Protein AF-A0A1H4EKT5-F1 (afdb_monomer_lite)

Radius of gyration: 15.59 Å; chains: 1; bounding box: 36×26×42 Å

Foldseek 3Di:
DDDLVVVLVVQVVCCVPPDVPDAAEDEDEQLLPDPDPPASVVVVVVLVSQVVSCVVVPRDHQAYEYCAAEEADPPPVVNVSSVVSNVVSVVSRVVSVHDYHHDNDDYD

Sequence (108 aa):
MGDLDYVRTAVALACLYGPEDIKLFINDYNLEYDWDASGNKKLENLIKWIERWEADDVTKIDGIGTQMHISCYADPDQQNKRKELIKKSFELMAATGKQVRISELDIT

Secondary structure (DSSP, 8-state):
---HHHHHHHHHHHHHHS-TT---EEEES-TT---STT--HHHHHHHHHHHHHHTTSS----EEEE--EE---SSHHHHHHHHHHHHHHHH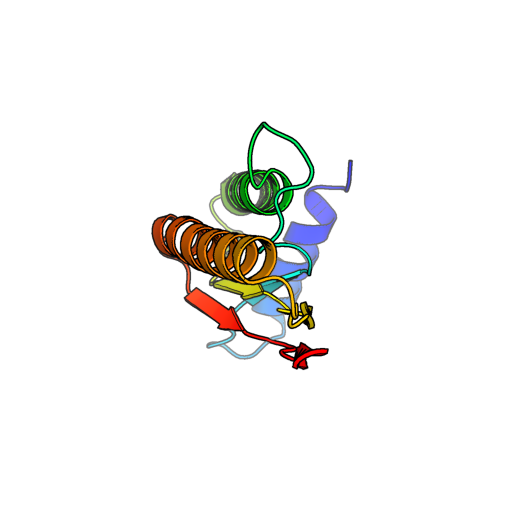HHHHTTSEEEE-S-EE-

Structure (mmCIF, N/CA/C/O backbone):
data_AF-A0A1H4EKT5-F1
#
_entry.id   AF-A0A1H4EKT5-F1
#
loop_
_atom_site.group_PDB
_atom_site.id
_atom_site.type_symbol
_atom_site.label_atom_id
_atom_site.label_alt_id
_atom_site.label_comp_id
_atom_site.label_asym_id
_atom_site.label_entity_id
_atom_site.label_seq_id
_atom_site.pdbx_PDB_ins_code
_atom_site.Cartn_x
_atom_site.Cartn_y
_atom_site.Cartn_z
_atom_site.occupancy
_atom_site.B_iso_or_equiv
_atom_site.auth_seq_id
_atom_site.auth_comp_id
_atom_site.auth_asym_id
_atom_site.auth_atom_id
_atom_site.pdbx_PDB_model_num
ATOM 1 N N . MET A 1 1 ? -15.064 9.868 -6.429 1.00 47.59 1 MET A N 1
ATOM 2 C CA . MET A 1 1 ? -14.251 9.643 -5.214 1.00 47.59 1 MET A CA 1
ATOM 3 C C . MET A 1 1 ? -15.035 8.695 -4.332 1.00 47.59 1 MET A C 1
ATOM 5 O O . MET A 1 1 ? -16.228 8.925 -4.182 1.00 47.59 1 MET A O 1
ATOM 9 N N . GLY A 1 2 ? -14.407 7.604 -3.886 1.00 57.91 2 GLY A N 1
ATOM 10 C CA . GLY A 1 2 ? -15.045 6.593 -3.042 1.00 57.91 2 GLY A CA 1
ATOM 11 C C . GLY A 1 2 ? -15.405 7.157 -1.673 1.00 57.91 2 GLY A C 1
ATOM 12 O O . GLY A 1 2 ? -14.762 8.094 -1.199 1.00 57.91 2 GLY A O 1
ATOM 13 N N . ASP A 1 3 ? -16.458 6.609 -1.087 1.00 74.62 3 ASP A N 1
ATOM 14 C CA . ASP A 1 3 ? -16.931 6.979 0.237 1.00 74.62 3 ASP A CA 1
ATOM 15 C C . ASP A 1 3 ? -15.857 6.656 1.291 1.00 74.62 3 ASP A C 1
ATOM 17 O O . ASP A 1 3 ? -15.382 5.519 1.368 1.00 74.62 3 ASP A O 1
ATOM 21 N N . LEU A 1 4 ? -15.446 7.661 2.075 1.00 75.44 4 LEU A N 1
ATOM 22 C CA . LEU A 1 4 ? -14.500 7.477 3.184 1.00 75.44 4 LEU A CA 1
ATOM 23 C C . LEU A 1 4 ? -15.018 6.435 4.170 1.00 75.44 4 LEU A C 1
ATOM 25 O O . LEU A 1 4 ? -14.235 5.647 4.706 1.00 75.44 4 LEU A O 1
ATOM 29 N N . ASP A 1 5 ? -16.333 6.421 4.362 1.00 84.69 5 ASP A N 1
ATOM 30 C CA . ASP A 1 5 ? -16.981 5.575 5.344 1.00 84.69 5 ASP A CA 1
ATOM 31 C C . ASP A 1 5 ? -16.931 4.113 4.919 1.00 84.69 5 ASP A C 1
ATOM 33 O O . ASP A 1 5 ? -16.854 3.241 5.778 1.00 84.69 5 ASP A O 1
ATOM 37 N N . TYR A 1 6 ? -16.871 3.815 3.618 1.00 91.69 6 TYR A N 1
ATOM 38 C CA . TYR A 1 6 ? -16.810 2.432 3.152 1.00 91.69 6 TYR A CA 1
ATOM 39 C C . TYR A 1 6 ? -15.523 1.727 3.599 1.00 91.69 6 TYR A C 1
ATOM 41 O O . TYR A 1 6 ? -15.577 0.639 4.171 1.00 91.69 6 TYR A O 1
ATOM 49 N N . VAL A 1 7 ? -14.359 2.352 3.384 1.00 93.00 7 VAL A N 1
ATOM 50 C CA . VAL A 1 7 ? -13.069 1.748 3.765 1.00 93.00 7 VAL A CA 1
ATOM 51 C C . VAL A 1 7 ? -12.942 1.663 5.281 1.00 93.00 7 VAL A C 1
ATOM 53 O O . VAL A 1 7 ? -12.570 0.614 5.803 1.00 93.00 7 VAL A O 1
ATOM 56 N N . ARG A 1 8 ? -13.328 2.722 5.997 1.00 95.12 8 ARG A N 1
ATOM 57 C CA . ARG A 1 8 ? -13.335 2.723 7.466 1.00 95.12 8 ARG A CA 1
ATOM 58 C C . ARG A 1 8 ? -14.266 1.657 8.034 1.00 95.12 8 ARG A C 1
ATOM 60 O O . ARG A 1 8 ? -13.878 0.935 8.945 1.00 95.12 8 ARG A O 1
ATOM 67 N N . THR A 1 9 ? -15.451 1.486 7.449 1.00 95.25 9 THR A N 1
ATOM 68 C CA . THR A 1 9 ? -16.398 0.428 7.829 1.00 95.25 9 THR A CA 1
ATOM 69 C C . THR A 1 9 ? -15.792 -0.954 7.609 1.00 95.25 9 THR A C 1
ATOM 71 O O . THR A 1 9 ? -15.898 -1.807 8.486 1.00 95.25 9 THR A O 1
ATOM 74 N N . ALA A 1 10 ? -15.112 -1.185 6.483 1.00 95.44 10 ALA A N 1
ATOM 75 C CA . ALA A 1 10 ? -14.446 -2.459 6.226 1.00 95.44 10 ALA A CA 1
ATOM 76 C C . ALA A 1 10 ? -13.356 -2.764 7.270 1.00 95.44 10 ALA A C 1
ATOM 78 O O . ALA A 1 10 ? -13.322 -3.873 7.801 1.00 95.44 10 ALA A O 1
ATOM 79 N N . VAL A 1 11 ? -12.516 -1.779 7.612 1.00 95.75 11 VAL A N 1
ATOM 80 C CA . VAL A 1 11 ? -11.493 -1.917 8.667 1.00 95.75 11 VAL A CA 1
ATOM 81 C C . VAL A 1 11 ? -12.156 -2.191 10.020 1.00 95.75 11 VAL A C 1
ATOM 83 O O . VAL A 1 11 ? -11.795 -3.153 10.692 1.00 95.75 11 VAL A O 1
ATOM 86 N N . ALA A 1 12 ? -13.162 -1.401 10.402 1.00 94.44 12 ALA A N 1
ATOM 87 C CA . ALA A 1 12 ? -13.852 -1.546 11.681 1.00 94.44 12 ALA A CA 1
ATOM 88 C C . ALA A 1 12 ? -14.503 -2.929 11.836 1.00 94.44 12 ALA A C 1
ATOM 90 O O . ALA A 1 12 ? -14.366 -3.566 12.879 1.00 94.44 12 ALA A O 1
ATOM 91 N N . LEU A 1 13 ? -15.171 -3.426 10.790 1.00 96.12 13 LEU A N 1
ATOM 92 C CA . LEU A 1 13 ? -15.783 -4.755 10.801 1.00 96.12 13 LEU A CA 1
ATOM 93 C C . LEU A 1 13 ? -14.730 -5.869 10.852 1.00 96.12 13 LEU A C 1
ATOM 95 O O . LEU A 1 13 ? -14.933 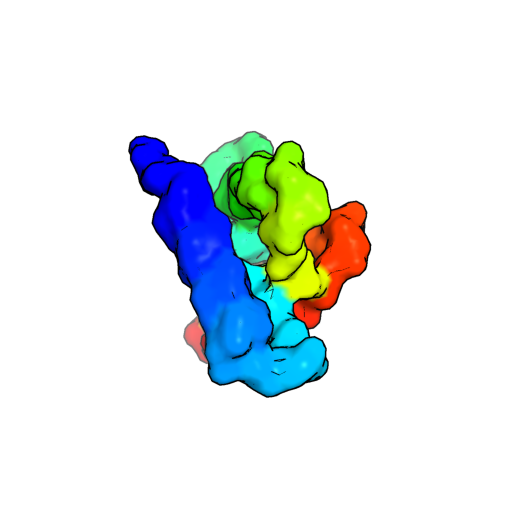-6.853 11.562 1.00 96.12 13 LEU A O 1
ATOM 99 N N . ALA A 1 14 ? -13.604 -5.713 10.147 1.00 96.12 14 ALA A N 1
ATOM 100 C CA . ALA A 1 14 ? -12.506 -6.674 10.202 1.00 96.12 14 ALA A CA 1
ATOM 101 C C . ALA A 1 14 ? -11.879 -6.750 11.603 1.00 96.12 14 ALA A C 1
ATOM 103 O O . ALA A 1 14 ? -11.609 -7.848 12.078 1.00 96.12 14 ALA A O 1
ATOM 104 N N . CYS A 1 15 ? -11.714 -5.619 12.295 1.00 93.06 15 CYS A N 1
ATOM 105 C CA . CYS A 1 15 ? -11.251 -5.599 13.686 1.00 93.06 15 CYS A CA 1
ATOM 106 C C . CYS A 1 15 ? -12.288 -6.168 14.668 1.00 93.06 15 CYS A C 1
ATOM 108 O O . CYS A 1 15 ? -11.912 -6.815 15.639 1.00 93.06 15 CYS A O 1
ATOM 110 N N . LEU A 1 16 ? -13.586 -5.931 14.438 1.00 94.50 16 LEU A N 1
ATOM 111 C CA . LEU A 1 16 ? -14.653 -6.376 15.342 1.00 94.50 16 LEU A CA 1
ATOM 112 C C . LEU A 1 16 ? -14.878 -7.894 15.301 1.00 94.50 16 LEU A C 1
ATOM 114 O O . LEU A 1 16 ? -15.173 -8.497 16.331 1.00 94.50 16 LEU A O 1
ATOM 118 N N . TYR A 1 17 ? -14.787 -8.497 14.115 1.00 96.75 17 TYR A N 1
ATOM 119 C CA . TYR A 1 17 ? -15.117 -9.912 13.904 1.00 96.75 17 TYR A CA 1
ATOM 120 C C . TYR A 1 17 ? -13.910 -10.790 13.556 1.00 96.75 17 TYR A C 1
ATOM 122 O O . TYR A 1 17 ? -14.042 -12.013 13.490 1.00 96.75 17 TYR A O 1
ATOM 130 N N . GLY A 1 18 ? -12.751 -10.185 13.295 1.00 94.06 18 GLY A N 1
ATOM 131 C CA . GLY A 1 18 ? -11.499 -10.889 13.056 1.00 94.06 18 GLY A CA 1
ATOM 132 C C . GLY A 1 18 ? -10.820 -11.363 14.346 1.00 94.06 18 GLY A C 1
ATOM 133 O O . GLY A 1 18 ? -11.290 -11.084 15.450 1.00 94.06 18 GLY A O 1
ATOM 134 N N . PRO A 1 19 ? -9.706 -12.101 14.222 1.00 95.75 19 PRO A N 1
ATOM 135 C CA . PRO A 1 19 ? -8.877 -12.464 15.364 1.00 95.75 19 PRO A CA 1
ATOM 136 C C . PRO A 1 19 ? -8.210 -11.228 15.990 1.00 95.75 19 PRO A C 1
ATOM 138 O O . PRO A 1 19 ? -7.980 -10.224 15.318 1.00 95.75 19 PRO A O 1
ATOM 141 N N . GLU A 1 20 ? -7.860 -11.326 17.274 1.00 90.81 20 GLU A N 1
ATOM 142 C CA . GLU A 1 20 ? -7.287 -10.224 18.066 1.00 90.81 20 GLU A CA 1
ATOM 143 C C . GLU A 1 20 ? -5.974 -9.668 17.480 1.00 90.81 20 GLU A C 1
ATOM 145 O O . GLU A 1 20 ? -5.678 -8.482 17.609 1.00 90.81 20 GLU A O 1
ATOM 150 N N . ASP A 1 21 ? -5.197 -10.507 16.794 1.00 93.19 21 ASP A N 1
ATOM 151 C CA . ASP A 1 21 ? -3.905 -10.167 16.199 1.00 93.19 21 ASP A CA 1
ATOM 152 C C . ASP A 1 21 ? -3.967 -9.893 14.685 1.00 93.19 21 ASP A C 1
ATOM 154 O O . ASP A 1 21 ? -2.922 -9.851 14.024 1.00 93.19 21 ASP A O 1
ATOM 158 N N . ILE A 1 22 ? -5.169 -9.681 14.128 1.00 95.56 22 ILE A N 1
ATOM 159 C CA . ILE A 1 22 ? -5.351 -9.422 12.696 1.00 95.56 22 ILE A CA 1
ATOM 160 C C . ILE A 1 22 ? -4.477 -8.251 12.219 1.00 95.56 22 ILE A C 1
ATOM 162 O O . ILE A 1 22 ? -4.343 -7.221 12.882 1.00 95.56 22 ILE A O 1
ATOM 166 N N . LYS A 1 23 ? -3.878 -8.419 11.035 1.00 97.06 23 LYS A N 1
ATOM 167 C CA . LYS A 1 23 ? -3.126 -7.374 10.334 1.00 97.06 23 LYS A CA 1
ATOM 168 C C . LYS A 1 23 ? -3.844 -6.965 9.067 1.00 97.06 23 LYS A C 1
ATOM 170 O O . LYS A 1 23 ? -4.097 -7.803 8.200 1.00 97.06 23 LYS A O 1
ATOM 175 N N . LEU A 1 24 ? -4.145 -5.677 8.957 1.00 97.69 24 LEU A N 1
ATOM 176 C CA . LEU A 1 24 ? -4.905 -5.126 7.844 1.00 97.69 24 LEU A CA 1
ATOM 177 C C . LEU A 1 24 ? -3.975 -4.456 6.835 1.00 97.69 24 LEU A C 1
ATOM 179 O O . LEU A 1 24 ? -3.211 -3.550 7.165 1.00 97.69 24 LEU A O 1
ATOM 183 N N . PHE A 1 25 ? -4.060 -4.909 5.586 1.00 98.38 25 PHE A N 1
ATOM 184 C CA . PHE A 1 25 ? -3.278 -4.395 4.467 1.00 98.38 25 PHE A CA 1
ATOM 185 C C . PHE A 1 25 ? -4.204 -3.811 3.405 1.00 98.38 25 PHE A C 1
ATOM 187 O O . PHE A 1 25 ? -5.217 -4.426 3.070 1.00 98.38 25 PHE A O 1
ATOM 194 N N . ILE A 1 26 ? -3.822 -2.676 2.817 1.00 97.69 26 ILE A N 1
ATOM 195 C CA . ILE A 1 26 ? -4.412 -2.230 1.549 1.00 97.69 26 ILE A CA 1
ATOM 196 C C . ILE A 1 26 ? -3.587 -2.819 0.409 1.00 97.69 26 ILE A C 1
ATOM 198 O O . ILE A 1 26 ? -2.385 -2.581 0.350 1.00 97.69 26 ILE A O 1
ATOM 202 N N . ASN A 1 27 ? -4.223 -3.601 -0.463 1.00 98.12 27 ASN A N 1
ATOM 203 C CA . ASN A 1 27 ? -3.569 -4.346 -1.539 1.00 98.12 27 ASN A CA 1
ATOM 204 C C . ASN A 1 27 ? -3.907 -3.746 -2.911 1.00 98.12 27 ASN A C 1
ATOM 206 O O . ASN A 1 27 ? -5.087 -3.538 -3.191 1.00 98.12 27 ASN A O 1
ATOM 210 N N . ASP A 1 28 ? -2.907 -3.482 -3.758 1.00 97.19 28 ASP A N 1
ATOM 211 C CA . ASP A 1 28 ? -3.127 -2.926 -5.104 1.00 97.19 28 ASP A CA 1
ATOM 212 C C . ASP A 1 28 ? -1.976 -3.262 -6.089 1.00 97.19 28 ASP A C 1
ATOM 214 O O . ASP A 1 28 ? -0.865 -3.606 -5.674 1.00 97.19 28 ASP A O 1
ATOM 218 N N . TYR A 1 29 ? -2.234 -3.149 -7.398 1.00 94.56 29 TYR A N 1
ATOM 219 C CA . TYR A 1 29 ? -1.252 -3.290 -8.491 1.00 94.56 29 TYR A CA 1
ATOM 220 C C . TYR A 1 29 ? -0.706 -1.939 -8.959 1.00 94.56 29 TYR A C 1
ATOM 222 O O . TYR A 1 29 ? -1.231 -0.881 -8.610 1.00 94.56 29 TYR A O 1
ATOM 230 N N . ASN A 1 30 ? 0.303 -1.951 -9.835 1.00 93.62 30 ASN A N 1
ATOM 231 C CA . ASN A 1 30 ? 0.915 -0.757 -10.427 1.00 93.62 30 ASN A CA 1
ATOM 232 C C . ASN A 1 30 ? 1.503 0.218 -9.391 1.00 93.62 30 ASN A C 1
ATOM 234 O O . ASN A 1 30 ? 1.629 1.412 -9.670 1.00 93.62 30 ASN A O 1
ATOM 238 N N . LEU A 1 31 ? 1.857 -0.267 -8.199 1.00 94.69 31 LEU A N 1
ATOM 239 C CA . LEU A 1 31 ? 2.517 0.543 -7.171 1.00 94.69 31 LEU A CA 1
ATOM 240 C C . LEU A 1 31 ? 4.006 0.744 -7.479 1.00 94.69 31 LEU A C 1
ATOM 242 O O . LEU A 1 31 ? 4.663 1.552 -6.842 1.00 94.69 31 LEU A O 1
ATOM 246 N N . GLU A 1 32 ? 4.527 0.027 -8.464 1.00 90.69 32 GLU A N 1
ATOM 247 C CA . GLU A 1 32 ? 5.889 0.037 -8.990 1.00 90.69 32 GLU A CA 1
ATOM 248 C C . GLU A 1 32 ? 5.994 0.745 -10.353 1.00 90.69 32 GLU A C 1
ATOM 250 O O . GLU A 1 32 ? 7.006 0.634 -11.048 1.00 90.69 32 GLU A O 1
ATOM 255 N N . TYR A 1 33 ? 4.947 1.475 -10.755 1.00 82.88 33 TYR A N 1
ATOM 256 C CA . TYR A 1 33 ? 4.872 2.155 -12.045 1.00 82.88 33 TYR A CA 1
ATOM 257 C C . TYR A 1 33 ? 4.901 3.677 -11.919 1.00 82.88 33 TYR A C 1
ATOM 259 O O . TYR A 1 33 ? 4.324 4.279 -11.018 1.00 82.88 33 TYR A O 1
ATOM 267 N N . ASP A 1 34 ? 5.533 4.300 -12.909 1.00 76.25 34 ASP A N 1
ATOM 268 C CA . ASP A 1 34 ? 5.482 5.736 -13.147 1.00 76.25 34 ASP A CA 1
ATOM 269 C C . ASP A 1 34 ? 4.701 5.965 -14.446 1.00 76.25 34 ASP A C 1
ATOM 271 O O . ASP A 1 34 ? 5.129 5.520 -15.517 1.00 76.25 34 ASP A O 1
ATOM 275 N N . TRP A 1 35 ? 3.496 6.529 -14.336 1.00 62.06 35 TRP A N 1
ATOM 276 C CA . TRP A 1 35 ? 2.570 6.674 -15.469 1.00 62.06 35 TRP A CA 1
ATOM 277 C C . TRP A 1 35 ? 2.876 7.925 -16.305 1.00 62.06 35 TRP A C 1
ATOM 279 O O . TRP A 1 35 ? 2.477 8.007 -17.465 1.00 62.06 35 TRP A O 1
ATOM 289 N N . ASP A 1 36 ? 3.602 8.902 -15.758 1.00 58.78 36 ASP A N 1
ATOM 290 C CA . ASP A 1 36 ? 3.984 10.119 -16.472 1.00 58.78 36 ASP A CA 1
ATOM 291 C C . ASP A 1 36 ? 5.371 10.623 -16.043 1.00 58.78 36 ASP A C 1
ATOM 293 O O . ASP A 1 36 ? 6.082 9.981 -15.288 1.00 58.78 36 ASP A O 1
ATOM 297 N N . ALA A 1 37 ? 5.823 11.763 -16.565 1.00 56.25 37 ALA A N 1
ATOM 298 C CA . ALA A 1 37 ? 7.128 12.321 -16.200 1.00 56.25 37 ALA A CA 1
ATOM 299 C C . ALA A 1 37 ? 7.189 12.870 -14.754 1.00 56.25 37 ALA A C 1
ATOM 301 O O . ALA A 1 37 ? 8.184 13.495 -14.390 1.00 56.25 37 ALA A O 1
ATOM 302 N N . SER A 1 38 ? 6.127 12.707 -13.953 1.00 56.19 38 SER A N 1
ATOM 303 C CA . SER A 1 38 ? 5.975 13.341 -12.641 1.00 56.19 38 SER A CA 1
ATOM 304 C C . SER A 1 38 ? 5.905 12.380 -11.453 1.00 56.19 38 SER A C 1
ATOM 306 O O . SER A 1 38 ? 5.666 12.843 -10.340 1.00 56.19 38 SER A O 1
ATOM 308 N N . GLY A 1 39 ? 6.205 11.092 -11.638 1.00 64.06 39 GLY A N 1
ATOM 309 C CA . GLY A 1 39 ? 6.455 10.164 -10.538 1.00 64.06 39 GLY A CA 1
ATOM 310 C C . GLY A 1 39 ? 5.325 9.172 -10.265 1.00 64.06 39 GLY A C 1
ATOM 311 O O . GLY A 1 39 ? 4.276 9.142 -10.912 1.00 64.06 39 GLY A O 1
ATOM 312 N N . ASN A 1 40 ? 5.544 8.344 -9.240 1.00 76.38 40 ASN A N 1
ATOM 313 C CA . ASN A 1 40 ? 4.693 7.219 -8.855 1.00 76.38 40 ASN A CA 1
ATOM 314 C C . ASN A 1 40 ? 3.390 7.679 -8.171 1.00 76.38 40 ASN A C 1
ATOM 316 O O . ASN A 1 40 ? 3.126 7.420 -6.995 1.00 76.38 40 ASN A O 1
ATOM 320 N N . LYS A 1 41 ? 2.552 8.389 -8.931 1.00 86.81 41 LYS A N 1
ATOM 321 C CA . LYS A 1 41 ? 1.319 9.026 -8.461 1.00 86.81 41 LYS A CA 1
ATOM 322 C C . LYS A 1 41 ? 0.345 8.047 -7.830 1.00 86.81 41 LYS A C 1
ATOM 324 O O . LYS A 1 41 ? -0.410 8.448 -6.948 1.00 86.81 41 LYS A O 1
ATOM 329 N N . LYS A 1 42 ? 0.309 6.790 -8.285 1.00 92.00 42 LYS A N 1
ATOM 330 C CA . LYS A 1 42 ? -0.618 5.802 -7.728 1.00 92.00 42 LYS A CA 1
ATOM 331 C C . LYS A 1 42 ? -0.243 5.482 -6.284 1.00 92.00 42 LYS A C 1
ATOM 333 O O . LYS A 1 42 ? -1.088 5.651 -5.409 1.00 92.00 42 LYS A O 1
ATOM 338 N N . LEU A 1 43 ? 1.014 5.113 -6.034 1.00 95.12 43 LEU A N 1
ATOM 339 C CA . LEU A 1 43 ? 1.494 4.842 -4.682 1.00 95.12 43 LEU A CA 1
ATOM 340 C C . LEU A 1 43 ? 1.415 6.087 -3.789 1.00 95.12 43 LEU A C 1
ATOM 342 O O . LEU A 1 43 ? 0.908 6.006 -2.677 1.00 95.12 43 LEU A O 1
ATOM 346 N N . GLU A 1 44 ? 1.840 7.252 -4.279 1.00 93.94 44 GLU A N 1
ATOM 347 C CA . GLU A 1 44 ? 1.768 8.500 -3.505 1.00 93.94 44 GLU A CA 1
ATOM 348 C C . GLU A 1 44 ? 0.329 8.864 -3.114 1.00 93.94 44 GLU A C 1
ATOM 350 O O . GLU A 1 44 ? 0.069 9.285 -1.987 1.00 93.94 44 GLU A O 1
ATOM 355 N N . ASN A 1 45 ? -0.632 8.688 -4.026 1.00 93.50 45 ASN A N 1
ATOM 356 C CA . ASN A 1 45 ? -2.039 8.919 -3.718 1.00 93.50 45 ASN A CA 1
ATOM 357 C C . ASN A 1 45 ? -2.594 7.862 -2.765 1.00 93.50 45 ASN A C 1
ATOM 359 O O . ASN A 1 45 ? -3.389 8.212 -1.898 1.00 93.50 45 ASN A O 1
ATOM 363 N N . LEU A 1 46 ? -2.186 6.597 -2.898 1.00 95.81 46 LEU A N 1
ATOM 364 C CA . LEU A 1 46 ? -2.570 5.545 -1.962 1.00 95.81 46 LEU A CA 1
ATOM 365 C C . LEU A 1 46 ? -2.096 5.876 -0.541 1.00 95.81 46 LEU A C 1
ATOM 367 O O . LEU A 1 46 ? -2.891 5.792 0.389 1.00 95.81 46 LEU A O 1
ATOM 371 N N . ILE A 1 47 ? -0.850 6.331 -0.384 1.00 97.12 47 ILE A N 1
ATOM 372 C CA . ILE A 1 47 ? -0.306 6.772 0.909 1.00 97.12 47 ILE A CA 1
ATOM 373 C C . ILE A 1 47 ? -1.163 7.906 1.493 1.00 97.12 47 ILE A C 1
ATOM 375 O O . ILE A 1 47 ? -1.620 7.795 2.627 1.00 97.12 47 ILE A O 1
ATOM 379 N N . LYS A 1 48 ? -1.493 8.934 0.697 1.00 96.69 48 LYS A N 1
ATOM 380 C CA . LYS A 1 48 ? -2.383 10.033 1.129 1.00 96.69 48 LYS A CA 1
ATOM 381 C C . LYS A 1 48 ? -3.790 9.563 1.507 1.00 96.69 48 LYS A C 1
ATOM 383 O O . LYS A 1 48 ? -4.421 10.132 2.396 1.00 96.69 48 LYS A O 1
ATOM 388 N N . TRP A 1 49 ? -4.323 8.555 0.818 1.00 96.56 49 TRP A N 1
ATOM 389 C CA . TRP A 1 49 ? -5.615 7.969 1.175 1.00 96.56 49 TRP A CA 1
ATOM 390 C C . TRP A 1 49 ? -5.548 7.212 2.492 1.00 96.56 49 TRP A C 1
ATOM 392 O O . TRP A 1 49 ? -6.453 7.372 3.305 1.00 96.56 49 TRP A O 1
ATOM 402 N N . ILE A 1 50 ? -4.472 6.459 2.728 1.00 97.06 50 ILE A N 1
ATOM 403 C CA . ILE A 1 50 ? -4.244 5.782 4.004 1.00 97.06 50 ILE A CA 1
ATOM 404 C C . ILE A 1 50 ? -4.169 6.807 5.141 1.00 97.06 50 ILE A C 1
ATOM 406 O O . ILE A 1 50 ? -4.917 6.672 6.104 1.00 97.06 50 ILE A O 1
ATOM 410 N N . GLU A 1 51 ? -3.384 7.878 4.986 1.00 96.75 51 GLU A N 1
ATOM 411 C CA . GLU A 1 51 ? -3.330 8.988 5.953 1.00 96.75 51 GLU A CA 1
ATOM 412 C C . GLU A 1 51 ? -4.726 9.565 6.232 1.00 96.75 51 GLU A C 1
ATOM 414 O O . GLU A 1 51 ? -5.101 9.799 7.379 1.00 96.75 51 GLU A O 1
ATOM 419 N N . ARG A 1 52 ? -5.535 9.763 5.185 1.00 96.12 52 ARG A N 1
ATOM 420 C CA . ARG A 1 52 ? -6.898 10.286 5.323 1.00 96.12 52 ARG A CA 1
ATOM 421 C C . ARG A 1 52 ? -7.843 9.309 6.021 1.00 96.12 52 ARG A C 1
ATOM 423 O O . ARG A 1 52 ? -8.707 9.755 6.774 1.00 96.12 52 ARG A O 1
ATOM 430 N N . TRP A 1 53 ? -7.732 8.009 5.762 1.00 96.12 53 TRP A N 1
ATOM 431 C CA . TRP A 1 53 ? -8.556 7.006 6.432 1.00 96.12 53 TRP A CA 1
ATOM 432 C C . TRP A 1 53 ? -8.206 6.911 7.914 1.00 96.12 53 TRP A C 1
ATOM 434 O O . TRP A 1 53 ? -9.131 6.943 8.718 1.00 96.12 53 TRP A O 1
ATOM 444 N N . GLU A 1 54 ? -6.918 6.919 8.264 1.00 96.56 54 GLU A N 1
ATOM 445 C CA . GLU A 1 54 ? -6.419 6.858 9.648 1.00 96.56 54 GLU A CA 1
ATOM 446 C C . GLU A 1 54 ? -6.589 8.173 10.437 1.00 96.56 54 GLU A C 1
ATOM 448 O O . GLU A 1 54 ? -6.443 8.184 11.654 1.00 96.56 54 GLU A O 1
ATOM 453 N N . ALA A 1 55 ? -6.955 9.283 9.782 1.00 96.12 55 ALA A N 1
ATOM 454 C CA . ALA A 1 55 ? -7.161 10.588 10.427 1.00 96.12 55 ALA A CA 1
ATOM 455 C C . ALA A 1 55 ? -8.359 10.665 11.404 1.00 96.12 55 ALA A C 1
ATOM 457 O O . ALA A 1 55 ? -8.665 11.745 11.900 1.00 96.12 55 ALA A O 1
ATOM 458 N N . ASP A 1 56 ? -9.093 9.570 11.624 1.00 93.75 56 ASP A N 1
ATOM 459 C CA . ASP A 1 56 ? -10.128 9.473 12.664 1.00 93.75 56 ASP A CA 1
ATOM 460 C C . ASP A 1 56 ? -9.598 8.933 14.005 1.00 93.75 56 ASP A C 1
ATOM 462 O O . ASP A 1 56 ? -10.390 8.754 14.927 1.00 93.75 56 ASP A O 1
ATOM 466 N N . ASP A 1 57 ? -8.292 8.656 14.104 1.00 91.44 57 ASP A N 1
ATOM 467 C CA . ASP A 1 57 ? -7.606 8.090 15.276 1.00 91.44 57 ASP A CA 1
ATOM 468 C C . ASP A 1 57 ? -8.124 6.704 15.728 1.00 91.44 57 ASP A C 1
ATOM 470 O O . ASP A 1 57 ? -7.732 6.199 16.784 1.00 91.44 57 ASP A O 1
ATOM 474 N N . VAL A 1 58 ? -8.984 6.057 14.932 1.00 92.75 58 VAL A N 1
ATOM 475 C CA . VAL A 1 58 ? -9.583 4.740 15.222 1.00 92.75 58 VAL A CA 1
ATOM 476 C C . VAL A 1 58 ? -9.213 3.728 14.143 1.00 92.75 58 VAL A C 1
ATOM 478 O O . VAL A 1 58 ? -8.857 2.586 14.438 1.00 92.75 58 VAL A O 1
ATOM 481 N N . THR A 1 59 ? -9.296 4.140 12.8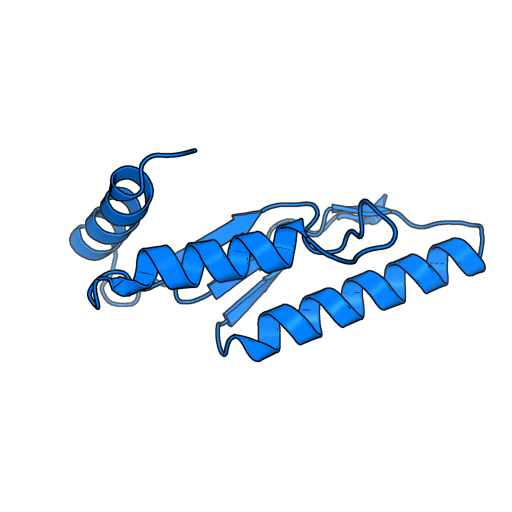83 1.00 95.25 59 THR A N 1
ATOM 482 C CA . THR A 1 59 ? -8.942 3.328 11.728 1.00 95.25 59 THR A CA 1
ATOM 483 C C . THR A 1 59 ? -7.436 3.105 11.715 1.00 95.25 59 THR A C 1
ATOM 485 O O . THR A 1 59 ? -6.656 4.053 11.766 1.00 95.25 59 THR A O 1
ATOM 488 N N . LYS A 1 60 ? -7.019 1.841 11.608 1.00 95.06 60 LYS A N 1
ATOM 489 C CA . LYS A 1 60 ? -5.607 1.460 11.555 1.00 95.06 60 LYS A CA 1
ATOM 490 C C . LYS A 1 60 ? -5.343 0.504 10.402 1.00 95.06 60 LYS A C 1
ATOM 492 O O . LYS A 1 60 ? -5.975 -0.544 10.295 1.00 95.06 60 LYS A O 1
ATOM 497 N N . ILE A 1 61 ? -4.376 0.861 9.567 1.00 97.69 61 ILE A N 1
ATOM 498 C CA . ILE A 1 61 ? -3.882 0.061 8.450 1.00 97.69 61 ILE A CA 1
ATOM 499 C C . ILE A 1 61 ? -2.427 -0.295 8.756 1.00 97.69 61 ILE A C 1
ATOM 501 O O . ILE A 1 61 ? -1.540 0.565 8.748 1.00 97.69 61 ILE A O 1
ATOM 505 N N . ASP A 1 62 ? -2.179 -1.574 9.032 1.00 98.31 62 ASP A N 1
ATOM 506 C CA . ASP A 1 62 ? -0.863 -2.077 9.432 1.00 98.31 62 ASP A CA 1
ATOM 507 C C . ASP A 1 62 ? 0.145 -2.100 8.276 1.00 98.31 62 ASP A C 1
ATOM 509 O O . ASP A 1 62 ? 1.356 -2.026 8.513 1.00 98.31 62 ASP A O 1
ATOM 513 N N . GLY A 1 63 ? -0.329 -2.220 7.032 1.00 98.38 63 GLY A N 1
ATOM 514 C CA . GLY A 1 63 ? 0.559 -2.440 5.899 1.00 98.38 63 GLY A CA 1
ATOM 515 C C . GLY A 1 63 ? 0.032 -2.064 4.520 1.00 98.38 63 GLY A C 1
ATOM 516 O O . GLY A 1 63 ? -1.160 -1.845 4.298 1.00 98.38 63 GLY A O 1
ATOM 517 N N . ILE A 1 64 ? 0.967 -2.026 3.573 1.00 98.69 64 ILE A N 1
ATOM 518 C CA . ILE A 1 64 ? 0.729 -1.842 2.143 1.00 98.69 64 ILE A CA 1
ATOM 519 C C . ILE A 1 64 ? 1.096 -3.149 1.435 1.00 98.69 64 ILE A C 1
ATOM 521 O O . ILE A 1 64 ? 2.216 -3.655 1.555 1.00 98.69 64 ILE A O 1
ATOM 525 N N . GLY A 1 65 ? 0.121 -3.714 0.732 1.00 98.31 65 GLY A N 1
ATOM 526 C CA . GLY A 1 65 ? 0.279 -4.859 -0.150 1.00 98.31 65 GLY A CA 1
ATOM 527 C C . GLY A 1 65 ? 0.531 -4.389 -1.578 1.00 98.31 65 GLY A C 1
ATOM 528 O O . GLY A 1 65 ? -0.299 -3.686 -2.151 1.00 98.31 65 GLY A O 1
ATOM 529 N N . THR A 1 66 ? 1.662 -4.782 -2.156 1.00 97.75 66 THR A N 1
ATOM 530 C CA . THR A 1 66 ? 1.900 -4.653 -3.596 1.00 97.75 66 THR A CA 1
ATOM 531 C C . THR A 1 66 ? 1.680 -6.004 -4.259 1.00 97.75 66 THR A C 1
ATOM 533 O O . THR A 1 66 ? 2.294 -7.001 -3.864 1.00 97.75 66 THR A O 1
ATOM 536 N N . GLN A 1 67 ? 0.803 -6.034 -5.264 1.00 98.12 67 GLN A N 1
ATOM 537 C CA . GLN A 1 67 ? 0.562 -7.241 -6.053 1.00 98.12 67 GLN A CA 1
ATOM 538 C C . GLN A 1 67 ? 1.829 -7.665 -6.805 1.00 98.12 67 GLN A C 1
ATOM 540 O O . GLN A 1 67 ? 2.171 -8.841 -6.801 1.00 98.12 67 GLN A O 1
ATOM 545 N N . MET A 1 68 ? 2.602 -6.695 -7.310 1.00 96.50 68 MET A N 1
ATOM 546 C CA . MET A 1 68 ? 3.883 -6.913 -7.993 1.00 96.50 68 MET A CA 1
ATOM 547 C C . MET A 1 6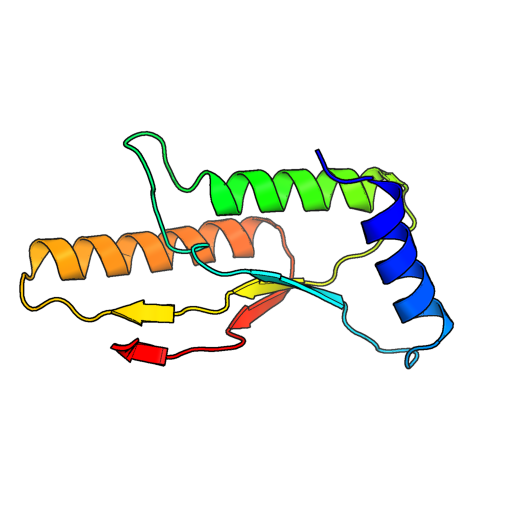8 ? 3.770 -7.776 -9.264 1.00 96.50 68 MET A C 1
ATOM 549 O O . MET A 1 68 ? 4.574 -8.678 -9.484 1.00 96.50 68 MET A O 1
ATOM 553 N N . HIS A 1 69 ? 2.795 -7.477 -10.123 1.00 95.31 69 HIS A N 1
ATOM 554 C CA . HIS A 1 69 ? 2.700 -8.062 -11.464 1.00 95.31 69 HIS A CA 1
ATOM 555 C C . HIS A 1 69 ? 3.669 -7.342 -12.413 1.00 95.31 69 HIS A C 1
ATOM 557 O O . HIS A 1 69 ? 3.391 -6.232 -12.881 1.00 95.31 69 HIS A O 1
ATOM 563 N N . ILE A 1 70 ? 4.835 -7.938 -12.676 1.00 93.31 70 ILE A N 1
ATOM 564 C CA . ILE A 1 70 ? 5.925 -7.286 -13.417 1.00 93.31 70 ILE A CA 1
ATOM 565 C C . ILE A 1 70 ? 6.330 -8.067 -14.670 1.00 93.31 70 ILE A C 1
ATOM 567 O O . ILE A 1 70 ? 6.007 -9.239 -14.838 1.00 93.31 70 ILE A O 1
ATOM 571 N N . SER A 1 71 ? 7.069 -7.406 -15.562 1.00 93.25 71 SER A N 1
ATOM 572 C CA . SER A 1 71 ? 7.606 -8.031 -16.775 1.00 93.25 71 SER A CA 1
ATOM 573 C C . SER A 1 71 ? 9.117 -7.857 -16.878 1.00 93.25 71 SER A C 1
ATOM 575 O O . SER A 1 71 ? 9.680 -6.856 -16.415 1.00 93.25 71 SER A O 1
ATOM 577 N N . CYS A 1 72 ? 9.763 -8.818 -17.528 1.00 93.81 72 CYS A N 1
ATOM 578 C CA . CYS A 1 72 ? 11.149 -8.757 -17.957 1.00 93.81 72 CYS A CA 1
ATOM 579 C C . CYS A 1 72 ? 11.254 -8.135 -19.350 1.00 93.81 72 CYS A C 1
ATOM 581 O O . CYS A 1 72 ? 10.452 -8.391 -20.245 1.00 93.81 72 CYS A O 1
ATOM 583 N N . TYR A 1 73 ? 12.287 -7.322 -19.544 1.00 93.44 73 TYR A N 1
ATOM 584 C CA . TYR A 1 73 ? 12.513 -6.617 -20.798 1.00 93.44 73 TYR A CA 1
ATOM 585 C C . TYR A 1 73 ? 13.885 -6.986 -21.353 1.00 93.44 73 TYR A C 1
ATOM 587 O O . TYR A 1 73 ? 14.883 -6.971 -20.634 1.00 93.44 73 TYR A O 1
ATOM 595 N N . ALA A 1 74 ? 13.928 -7.325 -22.644 1.00 96.25 74 ALA A N 1
ATOM 596 C CA . ALA A 1 74 ? 15.181 -7.622 -23.337 1.00 96.25 74 ALA A CA 1
ATOM 597 C C . ALA A 1 74 ? 16.045 -6.365 -23.525 1.00 96.25 74 ALA A C 1
ATOM 599 O O . ALA A 1 74 ? 17.269 -6.467 -23.543 1.00 96.25 74 ALA A O 1
ATOM 600 N N . AS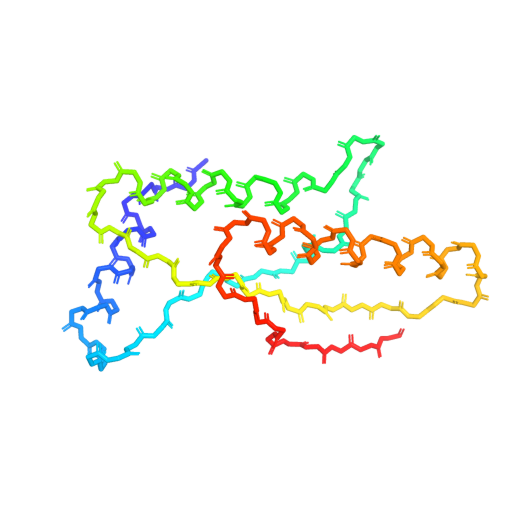P A 1 75 ? 15.411 -5.194 -23.649 1.00 97.19 75 ASP A N 1
ATOM 601 C CA . ASP A 1 75 ? 16.102 -3.909 -23.678 1.00 97.19 75 ASP A CA 1
ATOM 602 C C . ASP A 1 75 ? 16.702 -3.586 -22.292 1.00 97.19 75 ASP A C 1
ATOM 604 O O . ASP A 1 75 ? 15.945 -3.42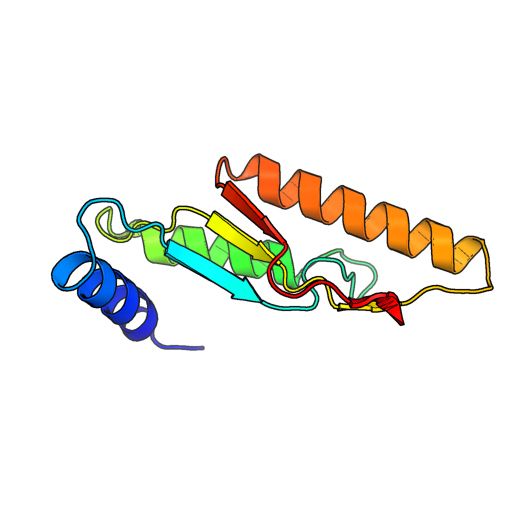8 -21.323 1.00 97.19 75 ASP A O 1
ATOM 608 N N . PRO A 1 76 ? 18.040 -3.473 -22.164 1.00 96.00 76 PRO A N 1
ATOM 609 C CA . PRO A 1 76 ? 18.690 -3.223 -20.881 1.00 96.00 76 PRO A CA 1
ATOM 610 C C . PRO A 1 76 ? 18.277 -1.898 -20.236 1.00 96.00 76 PRO A C 1
ATOM 612 O O . PRO A 1 76 ? 18.153 -1.834 -19.010 1.00 96.00 76 PRO A O 1
ATOM 615 N N . ASP A 1 77 ? 18.032 -0.856 -21.033 1.00 95.19 77 ASP A N 1
ATOM 616 C CA . ASP A 1 77 ? 17.669 0.464 -20.515 1.00 95.19 77 ASP A CA 1
ATOM 617 C C . ASP A 1 77 ? 16.266 0.436 -19.905 1.00 95.19 77 ASP A C 1
ATOM 619 O O . ASP A 1 77 ? 16.061 0.869 -18.763 1.00 95.19 77 ASP A O 1
ATOM 623 N N . GLN A 1 78 ? 15.303 -0.167 -20.606 1.00 92.50 78 GLN A N 1
ATOM 624 C CA . GLN A 1 78 ? 13.972 -0.416 -20.065 1.00 92.50 78 GLN A CA 1
ATOM 625 C C . GLN A 1 78 ? 14.015 -1.316 -18.823 1.00 92.50 78 GLN A C 1
ATOM 627 O O . GLN A 1 78 ? 13.366 -1.008 -17.820 1.00 92.50 78 GLN A O 1
ATOM 632 N N . GLN A 1 79 ? 14.806 -2.391 -18.844 1.00 94.31 79 GLN A N 1
ATOM 633 C CA . GLN A 1 79 ? 14.941 -3.308 -17.712 1.00 94.31 79 GLN A CA 1
ATOM 634 C C . GLN A 1 79 ? 15.512 -2.615 -16.467 1.00 94.31 79 GLN A C 1
ATOM 636 O O . GLN A 1 79 ? 15.026 -2.851 -15.355 1.00 94.31 79 GLN A O 1
ATOM 641 N N . ASN A 1 80 ? 16.516 -1.751 -16.635 1.00 94.50 80 ASN A N 1
ATOM 642 C CA . ASN A 1 80 ? 17.104 -0.973 -15.546 1.00 94.50 80 ASN A CA 1
ATOM 643 C C . ASN A 1 80 ? 16.125 0.078 -15.022 1.00 94.50 80 ASN A C 1
ATOM 645 O O . ASN A 1 80 ? 15.938 0.183 -13.811 1.00 94.50 80 ASN A O 1
ATOM 649 N N . LYS A 1 81 ? 15.407 0.777 -15.910 1.00 91.94 81 LYS A N 1
ATOM 650 C CA . LYS A 1 81 ? 14.359 1.723 -15.506 1.00 91.94 81 LYS A CA 1
ATOM 651 C C . LYS A 1 81 ? 13.292 1.051 -14.637 1.00 91.94 81 LYS A C 1
ATOM 653 O O . LYS A 1 81 ? 12.883 1.619 -13.629 1.00 91.94 81 LYS A O 1
ATOM 658 N N . ARG A 1 82 ? 12.857 -0.165 -14.985 1.00 91.25 82 ARG A N 1
ATOM 659 C CA . ARG A 1 82 ? 11.876 -0.923 -14.184 1.00 91.25 82 ARG A CA 1
ATOM 660 C C . ARG A 1 82 ? 12.414 -1.305 -12.808 1.00 91.25 82 ARG A C 1
ATOM 662 O O . ARG A 1 82 ? 11.699 -1.143 -11.825 1.00 91.25 82 ARG A O 1
ATOM 669 N N . LYS A 1 83 ? 13.673 -1.745 -12.723 1.00 93.88 83 LYS A N 1
ATOM 670 C CA . LYS A 1 83 ? 14.327 -2.051 -11.439 1.00 93.88 83 LYS A CA 1
ATOM 671 C C . LYS A 1 83 ? 14.387 -0.826 -10.525 1.00 93.88 83 LYS A C 1
ATOM 673 O O . LYS A 1 83 ? 14.047 -0.938 -9.350 1.00 93.88 83 LYS A O 1
ATOM 678 N N . GLU A 1 84 ? 14.750 0.336 -11.065 1.00 93.38 84 GLU A N 1
ATOM 679 C CA . GLU A 1 84 ? 14.795 1.580 -10.288 1.00 93.38 84 GLU A CA 1
ATOM 680 C C . GLU A 1 84 ? 13.406 2.021 -9.809 1.00 93.38 84 GLU A C 1
ATOM 682 O O . GLU A 1 84 ? 13.260 2.458 -8.668 1.00 93.38 84 GLU A O 1
ATOM 687 N N . LEU A 1 85 ? 12.362 1.850 -10.628 1.00 92.44 85 LEU A N 1
ATOM 688 C CA . LEU A 1 85 ? 10.986 2.140 -10.209 1.00 92.44 85 LEU A CA 1
ATOM 689 C C . LEU A 1 85 ? 10.514 1.224 -9.071 1.00 92.44 85 LEU A C 1
ATOM 691 O O . LEU A 1 85 ? 9.952 1.715 -8.090 1.00 92.44 85 LEU A O 1
ATOM 695 N N . ILE A 1 86 ? 10.800 -0.078 -9.160 1.00 94.88 86 ILE A N 1
ATOM 696 C CA . ILE A 1 86 ? 10.507 -1.039 -8.088 1.00 94.88 86 ILE A CA 1
ATOM 697 C C . ILE A 1 86 ? 11.237 -0.629 -6.805 1.00 94.88 86 ILE A C 1
ATOM 699 O O . ILE A 1 86 ? 10.613 -0.514 -5.751 1.00 94.88 86 ILE A O 1
ATOM 703 N N . LYS A 1 87 ? 12.538 -0.329 -6.885 1.00 95.81 87 LYS A N 1
ATOM 704 C CA . LYS A 1 87 ? 13.327 0.122 -5.732 1.00 95.81 87 LYS A CA 1
ATOM 705 C C . LYS A 1 87 ? 12.724 1.373 -5.085 1.00 95.81 87 LYS A C 1
ATOM 707 O O . LYS A 1 87 ? 12.445 1.362 -3.888 1.00 95.81 87 LYS A O 1
ATOM 712 N N . LYS A 1 88 ? 12.447 2.411 -5.878 1.00 94.50 88 LYS A N 1
ATOM 713 C CA . LYS A 1 88 ? 11.839 3.658 -5.396 1.00 94.50 88 LYS A CA 1
ATOM 714 C C . LYS A 1 88 ? 10.463 3.423 -4.762 1.00 94.50 88 LYS A C 1
ATOM 716 O O . LYS A 1 88 ? 10.129 4.069 -3.773 1.00 94.50 88 LYS A O 1
ATOM 721 N N . SER A 1 89 ? 9.666 2.491 -5.295 1.00 94.94 89 SER A N 1
ATOM 722 C CA . SER A 1 89 ? 8.371 2.132 -4.698 1.00 94.94 89 SER A CA 1
ATOM 723 C C . SER A 1 89 ? 8.524 1.541 -3.295 1.00 94.94 89 SER A C 1
ATOM 725 O O . SER A 1 89 ? 7.798 1.931 -2.382 1.00 94.94 89 SER A O 1
ATOM 727 N N . PHE A 1 90 ? 9.518 0.672 -3.084 1.00 97.31 90 PHE A N 1
ATOM 728 C CA . PHE A 1 90 ? 9.808 0.115 -1.765 1.00 97.31 90 PHE A CA 1
ATOM 729 C C . PHE A 1 90 ? 10.342 1.166 -0.795 1.00 97.31 90 PHE A C 1
ATOM 731 O O . PHE A 1 90 ? 9.936 1.162 0.362 1.00 97.31 90 PHE A O 1
ATOM 738 N N . GLU A 1 91 ? 11.190 2.088 -1.254 1.00 96.75 91 GLU A N 1
ATOM 739 C CA . GLU A 1 91 ? 11.667 3.212 -0.438 1.00 96.75 91 GLU A CA 1
ATOM 740 C C . GLU A 1 91 ? 10.502 4.103 0.030 1.00 96.75 91 GLU A C 1
ATOM 742 O O . GLU A 1 91 ? 10.421 4.438 1.211 1.00 96.75 91 GLU A O 1
ATOM 747 N N . LEU A 1 92 ? 9.557 4.423 -0.864 1.00 96.50 92 LEU A N 1
ATOM 748 C CA . LEU A 1 92 ? 8.354 5.192 -0.527 1.00 96.50 92 LEU A CA 1
ATOM 749 C C . LEU A 1 92 ? 7.443 4.448 0.457 1.00 96.50 92 LEU A C 1
ATOM 751 O O . LEU A 1 92 ? 7.002 5.038 1.440 1.00 96.50 92 LEU A O 1
ATOM 755 N N . MET A 1 93 ? 7.178 3.158 0.227 1.00 97.56 93 MET A N 1
ATOM 756 C CA . MET A 1 93 ? 6.373 2.355 1.151 1.00 97.56 93 MET A CA 1
ATOM 757 C C . MET A 1 93 ? 7.047 2.237 2.524 1.00 97.56 93 MET A C 1
ATOM 759 O O . MET A 1 93 ? 6.383 2.414 3.543 1.00 97.56 93 MET A O 1
ATOM 763 N N . ALA A 1 94 ? 8.362 2.010 2.572 1.00 97.69 94 ALA A N 1
ATOM 764 C CA . ALA A 1 94 ? 9.119 1.923 3.819 1.00 97.69 94 ALA A CA 1
ATOM 765 C C . ALA A 1 94 ? 9.100 3.240 4.610 1.00 97.69 94 ALA A C 1
ATOM 767 O O . ALA A 1 94 ? 8.999 3.215 5.837 1.00 97.69 94 ALA A O 1
ATOM 768 N N . ALA A 1 95 ? 9.129 4.390 3.927 1.00 98.00 95 ALA A N 1
ATOM 769 C CA . ALA A 1 95 ? 9.058 5.705 4.564 1.00 98.00 95 ALA A CA 1
ATOM 770 C C . ALA A 1 95 ? 7.743 5.949 5.331 1.00 98.00 95 ALA A C 1
ATOM 772 O O . ALA A 1 95 ? 7.713 6.790 6.225 1.00 98.00 95 ALA A O 1
ATOM 773 N N . THR A 1 96 ? 6.675 5.195 5.039 1.00 97.88 96 THR A N 1
ATOM 774 C CA . THR A 1 96 ? 5.411 5.263 5.799 1.00 97.88 96 THR A CA 1
ATOM 775 C C . THR A 1 96 ? 5.496 4.621 7.188 1.00 97.88 96 THR A C 1
ATOM 777 O O . THR A 1 96 ? 4.591 4.796 7.999 1.00 97.88 96 THR A O 1
ATOM 780 N N . GLY A 1 97 ? 6.540 3.826 7.462 1.00 98.19 97 GLY A N 1
ATOM 781 C CA . GLY A 1 97 ? 6.664 3.028 8.686 1.00 98.19 97 GLY A CA 1
ATOM 782 C C . GLY A 1 97 ? 5.719 1.819 8.761 1.00 98.19 97 GLY A C 1
ATOM 783 O O . GLY A 1 97 ? 5.705 1.120 9.774 1.00 98.19 97 GLY A O 1
ATOM 784 N N . LYS A 1 98 ? 4.932 1.558 7.711 1.00 98.19 98 LYS A N 1
ATOM 785 C CA . LYS A 1 98 ? 3.998 0.429 7.628 1.00 98.19 98 LYS A CA 1
ATOM 786 C C . LYS A 1 98 ? 4.696 -0.843 7.152 1.00 98.19 98 LYS A C 1
ATOM 788 O O . LYS A 1 98 ? 5.753 -0.797 6.522 1.00 98.19 98 LYS A O 1
ATOM 793 N N . GLN A 1 99 ? 4.089 -1.998 7.424 1.00 98.44 99 GLN A N 1
ATOM 794 C CA . GLN A 1 99 ? 4.565 -3.264 6.866 1.00 98.44 99 GLN A CA 1
ATOM 795 C C . GLN A 1 99 ? 4.394 -3.267 5.345 1.00 98.44 99 GLN A C 1
ATOM 797 O O . GLN A 1 99 ? 3.376 -2.812 4.830 1.00 98.44 99 GLN A O 1
ATOM 802 N N . VAL A 1 100 ? 5.365 -3.823 4.623 1.00 98.38 100 VAL A N 1
ATOM 803 C CA . VAL A 1 100 ? 5.281 -3.975 3.166 1.00 98.38 100 VAL A CA 1
ATOM 804 C C . VAL A 1 100 ? 5.202 -5.454 2.830 1.00 98.38 100 VAL A C 1
ATOM 806 O O . VAL A 1 100 ? 6.065 -6.231 3.240 1.00 98.38 100 VAL A O 1
ATOM 809 N N . ARG A 1 101 ? 4.166 -5.848 2.087 1.00 98.19 101 ARG A N 1
ATOM 810 C CA . ARG A 1 101 ? 3.946 -7.236 1.671 1.00 98.19 101 ARG A CA 1
ATOM 811 C C . ARG A 1 101 ? 3.861 -7.325 0.155 1.00 98.19 101 ARG A C 1
ATOM 813 O O . ARG A 1 101 ? 3.040 -6.656 -0.458 1.00 98.19 101 ARG A O 1
ATOM 820 N N . ILE A 1 102 ? 4.666 -8.203 -0.431 1.00 98.25 102 ILE A N 1
ATOM 821 C CA . ILE A 1 102 ? 4.453 -8.670 -1.803 1.00 98.25 102 ILE A CA 1
ATOM 822 C C . ILE A 1 102 ? 3.382 -9.761 -1.735 1.00 98.25 102 ILE A C 1
ATOM 824 O O . ILE A 1 102 ? 3.562 -10.747 -1.014 1.00 98.25 102 ILE A O 1
ATOM 828 N N . SER A 1 103 ? 2.248 -9.559 -2.399 1.00 98.06 103 SER A N 1
ATOM 829 C CA . SER A 1 103 ? 1.062 -10.408 -2.231 1.00 98.06 103 SER A CA 1
ATOM 830 C C . SER A 1 103 ? 0.819 -11.375 -3.389 1.00 98.06 103 SER A C 1
ATOM 832 O O . SER A 1 103 ? 0.342 -12.478 -3.128 1.00 98.06 103 SER A O 1
ATOM 834 N N . GLU A 1 104 ? 1.149 -10.996 -4.629 1.00 98.12 104 GLU A N 1
ATOM 835 C CA . GLU A 1 104 ? 0.686 -11.691 -5.846 1.00 98.12 104 GLU A CA 1
ATOM 836 C C . GLU A 1 104 ? 1.766 -11.768 -6.946 1.00 98.12 104 GLU A C 1
ATOM 838 O O . GLU A 1 104 ? 1.450 -11.774 -8.129 1.00 98.12 104 GLU A O 1
ATOM 843 N N . LEU A 1 105 ? 3.049 -11.820 -6.562 1.00 97.38 105 LEU A N 1
ATOM 844 C CA . LEU A 1 105 ? 4.177 -11.730 -7.497 1.00 97.38 105 LEU A CA 1
ATOM 845 C C . LEU A 1 105 ? 4.089 -12.745 -8.643 1.00 97.38 105 LEU A C 1
ATOM 847 O O . LEU A 1 105 ? 4.181 -13.956 -8.428 1.00 97.38 105 LEU A O 1
ATOM 851 N N . ASP A 1 106 ? 4.092 -12.214 -9.860 1.00 97.00 106 ASP A N 1
ATOM 852 C CA . ASP A 1 106 ? 4.436 -12.935 -11.075 1.00 97.00 106 ASP A CA 1
ATOM 853 C C . ASP A 1 106 ? 5.351 -12.093 -11.967 1.00 97.00 106 ASP A C 1
ATOM 855 O O . ASP A 1 106 ? 5.473 -10.872 -11.822 1.00 97.00 106 ASP A O 1
ATOM 859 N N . ILE A 1 107 ? 6.079 -12.794 -12.836 1.00 95.56 107 ILE A N 1
ATOM 860 C CA . ILE A 1 107 ? 7.075 -12.216 -13.731 1.00 95.56 107 ILE A CA 1
ATOM 861 C C . ILE A 1 107 ? 6.812 -12.768 -15.129 1.00 95.56 107 ILE A C 1
ATOM 863 O O . ILE A 1 107 ? 6.885 -13.983 -15.335 1.00 95.56 107 ILE A O 1
ATOM 867 N N . THR A 1 108 ? 6.504 -11.866 -16.060 1.00 89.44 108 THR A N 1
ATOM 868 C CA . THR A 1 108 ? 6.158 -12.162 -17.462 1.00 89.44 108 THR A CA 1
ATOM 869 C C . THR A 1 108 ? 7.250 -11.795 -18.453 1.00 89.44 108 THR A C 1
ATOM 871 O O . THR A 1 108 ? 8.016 -10.840 -18.186 1.00 89.44 108 THR A O 1
#

pLDDT: mean 92.06, std 10.25, range [47.59, 98.69]